Protein AF-A0AAU2UVL9-F1 (afdb_monomer)

Structure (mmCIF, N/CA/C/O backbone):
data_AF-A0AAU2UVL9-F1
#
_entry.id   AF-A0AAU2UVL9-F1
#
loop_
_atom_site.group_PDB
_atom_site.id
_atom_site.type_symbol
_atom_site.label_atom_id
_atom_site.label_alt_id
_atom_site.label_comp_id
_atom_site.label_asym_id
_atom_site.label_entity_id
_atom_site.label_seq_id
_atom_site.pdbx_PDB_ins_code
_atom_site.Cartn_x
_atom_site.Cartn_y
_atom_site.Cartn_z
_atom_site.occupancy
_atom_site.B_iso_or_equiv
_atom_site.auth_seq_id
_atom_site.auth_comp_id
_atom_site.auth_asym_id
_atom_site.auth_atom_id
_atom_site.pdbx_PDB_model_num
ATOM 1 N N . MET A 1 1 ? -44.976 44.840 26.111 1.00 44.06 1 MET A N 1
ATOM 2 C CA . MET A 1 1 ? -44.266 44.356 27.317 1.00 44.06 1 MET A CA 1
ATOM 3 C C . MET A 1 1 ? -44.779 42.936 27.509 1.00 44.06 1 MET A C 1
ATOM 5 O O . MET A 1 1 ? -45.984 42.791 27.587 1.00 44.06 1 MET A O 1
ATOM 9 N N . THR A 1 2 ? -44.022 41.856 27.375 1.00 39.41 2 THR A N 1
ATOM 10 C CA . THR A 1 2 ? -42.634 41.626 27.775 1.00 39.41 2 THR A CA 1
ATOM 11 C C . THR A 1 2 ? -42.089 40.458 26.950 1.00 39.41 2 THR A C 1
ATOM 13 O O . THR A 1 2 ? -42.843 39.597 26.503 1.00 39.41 2 THR A O 1
ATOM 16 N N . SER A 1 3 ? -40.779 40.480 26.744 1.00 41.78 3 SER A N 1
ATOM 17 C CA . SER A 1 3 ? -39.955 39.502 26.048 1.00 41.78 3 SER A CA 1
ATOM 18 C C . SER A 1 3 ? -40.174 38.052 26.485 1.00 41.78 3 SER A C 1
ATOM 20 O O . SER A 1 3 ? -40.237 37.765 27.677 1.00 41.78 3 SER A O 1
ATOM 22 N N . GLY A 1 4 ? -40.151 37.139 25.513 1.00 41.56 4 GLY A N 1
ATOM 23 C CA . GLY A 1 4 ? -39.778 35.741 25.716 1.00 41.56 4 GLY A CA 1
ATOM 24 C C . GLY A 1 4 ? -38.391 35.517 25.118 1.00 41.56 4 GLY A C 1
ATOM 25 O O . GLY A 1 4 ? -38.213 35.638 23.909 1.00 41.56 4 GLY A O 1
ATOM 26 N N . VAL A 1 5 ? -37.407 35.261 25.976 1.00 41.25 5 VAL A N 1
ATOM 27 C CA . VAL A 1 5 ? -36.015 34.950 25.629 1.00 41.25 5 VAL A CA 1
ATOM 28 C C . VAL A 1 5 ? -35.848 33.428 25.527 1.00 41.25 5 VAL A C 1
ATOM 30 O O . VAL A 1 5 ?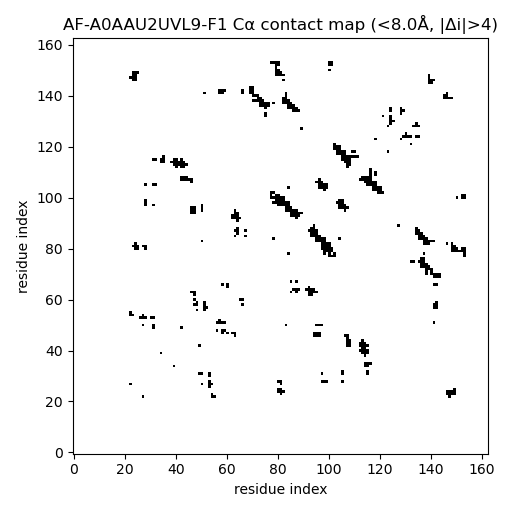 -36.202 32.713 26.455 1.00 41.25 5 VAL A O 1
ATOM 33 N N . LEU A 1 6 ? -35.318 32.993 24.378 1.00 36.78 6 LEU A N 1
ATOM 34 C CA . LEU A 1 6 ? -34.307 31.949 24.129 1.00 36.78 6 LEU A CA 1
ATOM 35 C C . LEU A 1 6 ? -34.300 30.656 24.980 1.00 36.78 6 LEU A C 1
ATOM 37 O O . LEU A 1 6 ? -33.966 30.693 26.159 1.00 36.78 6 LEU A O 1
ATOM 41 N N . VAL A 1 7 ? -34.402 29.499 24.310 1.00 40.06 7 VAL A N 1
ATOM 42 C CA . VAL A 1 7 ? -33.534 28.338 24.593 1.00 40.06 7 VAL A CA 1
ATOM 43 C C . VAL A 1 7 ? -33.039 27.750 23.270 1.00 40.06 7 VAL A C 1
ATOM 45 O O . VAL A 1 7 ? -33.786 27.598 22.307 1.00 40.06 7 VAL A O 1
ATOM 48 N N . LEU A 1 8 ? -31.736 27.493 23.253 1.00 39.66 8 LEU A N 1
ATOM 49 C CA . LEU A 1 8 ? -30.900 27.065 22.144 1.00 39.66 8 LEU A CA 1
ATOM 50 C C . LEU A 1 8 ? -31.205 25.624 21.715 1.00 39.66 8 LEU A C 1
ATOM 52 O O . LEU A 1 8 ? -31.169 24.718 22.543 1.00 39.66 8 LEU A O 1
ATOM 56 N N . ALA A 1 9 ? -31.372 25.397 20.412 1.00 44.34 9 ALA A N 1
ATOM 57 C CA . ALA A 1 9 ? -31.081 24.102 19.807 1.00 44.34 9 ALA A CA 1
ATOM 58 C C . ALA A 1 9 ? -29.683 24.190 19.187 1.00 44.34 9 ALA A C 1
ATOM 60 O O . ALA A 1 9 ? -29.504 24.635 18.055 1.00 44.34 9 ALA A O 1
ATOM 61 N N . ALA A 1 10 ? -28.677 23.817 19.976 1.00 45.69 10 ALA A N 1
ATOM 62 C CA . ALA A 1 10 ? -27.385 23.442 19.439 1.00 45.69 10 ALA A CA 1
ATOM 63 C C . ALA A 1 10 ? -27.552 22.078 18.760 1.00 45.69 10 ALA A C 1
ATOM 65 O O . ALA A 1 10 ? -27.727 21.059 19.422 1.00 45.69 10 ALA A O 1
ATOM 66 N N . THR A 1 11 ? -27.496 22.045 17.436 1.00 47.16 11 THR A N 1
ATOM 67 C CA . THR A 1 11 ? -27.070 20.842 16.722 1.00 47.16 11 THR A CA 1
ATOM 68 C C . THR A 1 11 ? -25.814 21.259 15.995 1.00 47.16 11 THR A C 1
ATOM 70 O O . THR A 1 11 ? -25.859 22.038 15.046 1.00 47.16 11 THR A O 1
ATOM 73 N N . GLY A 1 12 ? -24.683 20.870 16.581 1.00 36.59 12 GLY A N 1
ATOM 74 C CA . GLY A 1 12 ? -23.366 21.247 16.112 1.00 36.59 12 GLY A CA 1
ATOM 75 C C . GLY A 1 12 ? -23.218 20.879 14.646 1.00 36.59 12 GLY A C 1
ATOM 76 O O . 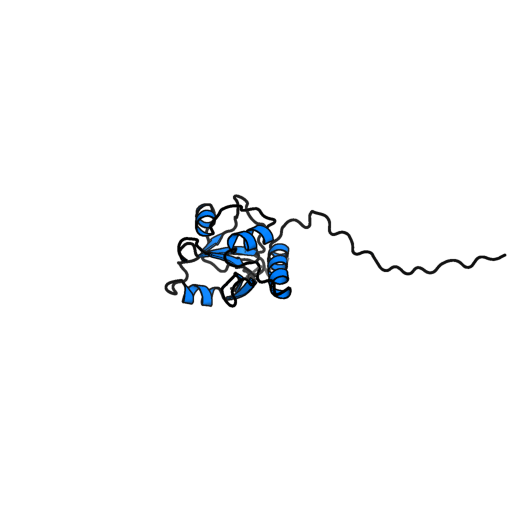GLY A 1 12 ? -23.361 19.717 14.270 1.00 36.59 12 GLY A O 1
ATOM 77 N N . PHE A 1 13 ? -22.905 21.877 13.828 1.00 40.38 13 PHE A N 1
ATOM 78 C CA . PHE A 1 13 ? -22.158 21.613 12.616 1.00 40.38 13 PHE A CA 1
ATOM 79 C C . PHE A 1 13 ? -20.874 20.932 13.067 1.00 40.38 13 PHE A C 1
ATOM 81 O O . PHE A 1 13 ? -20.132 21.489 13.880 1.00 40.38 13 PHE A O 1
ATOM 88 N N . ALA A 1 14 ? -20.700 19.691 12.616 1.00 46.94 14 ALA A N 1
ATOM 89 C CA . ALA A 1 14 ? -19.487 18.928 12.805 1.00 46.94 14 ALA A CA 1
ATOM 90 C C . ALA A 1 14 ? -18.296 19.859 12.579 1.00 46.94 14 ALA A C 1
ATOM 92 O O . ALA A 1 14 ? -18.208 20.530 11.548 1.00 46.94 14 ALA A O 1
ATOM 93 N N . GLN A 1 15 ? -17.449 19.939 13.603 1.00 38.69 15 GLN A N 1
ATOM 94 C CA . GLN A 1 15 ? -16.150 20.580 13.560 1.00 38.69 15 GLN A CA 1
ATOM 95 C C . GLN A 1 15 ? -15.525 20.267 12.201 1.00 38.69 15 GLN A C 1
ATOM 97 O O . GLN A 1 15 ? -15.314 19.096 11.883 1.00 38.69 15 GLN A O 1
ATOM 102 N N . ALA A 1 16 ? -15.285 21.299 11.390 1.00 38.62 16 ALA A N 1
ATOM 103 C CA . ALA A 1 16 ? -14.452 21.167 10.211 1.00 38.62 16 ALA A CA 1
ATOM 104 C C . ALA A 1 16 ? -13.138 20.548 10.692 1.00 38.62 16 ALA A C 1
ATOM 106 O O . ALA A 1 16 ? -12.397 21.185 11.448 1.00 38.62 16 ALA A O 1
ATOM 107 N N . ALA A 1 17 ? -12.924 19.275 10.356 1.00 42.47 17 ALA A N 1
ATOM 108 C CA . ALA A 1 17 ? -11.650 18.621 10.558 1.00 42.47 17 ALA A CA 1
ATOM 109 C C . ALA A 1 17 ? -10.625 19.496 9.838 1.00 42.47 17 ALA A C 1
ATOM 111 O O . ALA A 1 17 ? -10.759 19.760 8.642 1.00 42.47 17 ALA A O 1
ATOM 112 N N . SER A 1 18 ? -9.682 20.046 10.599 1.00 40.44 18 SER A N 1
ATOM 113 C CA . SER A 1 18 ? -8.585 20.846 10.074 1.00 40.44 18 SER A CA 1
ATOM 114 C C . SER A 1 18 ? -7.952 20.126 8.875 1.00 40.44 18 SER A C 1
ATOM 116 O O . SER A 1 18 ? -7.858 18.898 8.914 1.00 40.44 18 SER A O 1
ATOM 118 N N . PRO A 1 19 ? -7.449 20.837 7.851 1.00 44.25 19 PRO A N 1
ATOM 119 C CA . PRO A 1 19 ? -6.754 20.229 6.705 1.00 44.25 19 PRO A CA 1
ATOM 120 C C . PRO A 1 19 ? -5.417 19.544 7.072 1.00 44.25 19 PRO A C 1
ATOM 122 O O . PRO A 1 19 ? -4.611 19.256 6.198 1.00 44.25 19 PRO A O 1
ATOM 125 N N . ASP A 1 20 ? -5.191 19.294 8.362 1.00 44.12 20 ASP A N 1
ATOM 126 C CA . ASP A 1 20 ? -3.967 18.797 8.981 1.00 44.12 20 ASP A CA 1
ATOM 127 C C . ASP A 1 20 ? -4.309 17.832 10.138 1.00 44.12 20 ASP A C 1
ATOM 129 O O . ASP A 1 20 ? -3.700 17.839 11.209 1.00 44.12 20 ASP A O 1
ATOM 133 N N . VAL A 1 21 ? -5.309 16.959 9.944 1.00 49.34 21 VAL A N 1
ATOM 134 C CA . VAL A 1 21 ? -5.164 15.599 10.489 1.00 49.34 21 VAL A CA 1
ATOM 135 C C . VAL A 1 21 ? -3.989 15.023 9.709 1.00 49.34 21 VAL A C 1
ATOM 137 O O . VAL A 1 21 ? -4.188 14.450 8.643 1.00 49.34 21 VAL A O 1
ATOM 140 N N . ALA A 1 22 ? -2.770 15.324 10.165 1.00 56.16 22 ALA A N 1
ATOM 141 C CA . ALA A 1 22 ? -1.532 14.912 9.525 1.00 56.16 22 ALA A CA 1
ATOM 142 C C . ALA A 1 22 ? -1.680 13.454 9.084 1.00 56.16 22 ALA A C 1
ATOM 144 O O . ALA A 1 22 ? -2.093 12.624 9.902 1.00 56.16 22 ALA A O 1
ATOM 145 N N . GLN A 1 23 ? -1.426 13.164 7.799 1.00 80.12 23 GLN A N 1
ATOM 146 C CA . GLN A 1 23 ? -1.478 11.798 7.280 1.00 80.12 23 GLN A CA 1
ATOM 147 C C . GLN A 1 23 ? -0.817 10.860 8.294 1.00 80.12 23 GLN A C 1
ATOM 149 O O . GLN A 1 23 ? 0.361 11.003 8.605 1.00 80.12 23 GLN A O 1
ATOM 154 N N . SER A 1 24 ? -1.606 9.949 8.845 1.00 89.81 24 SER A N 1
ATOM 155 C CA . SER A 1 24 ? -1.217 8.998 9.882 1.00 89.81 24 SER A CA 1
ATOM 156 C C . SER A 1 24 ? -1.595 7.592 9.447 1.00 89.81 24 SER A C 1
ATOM 158 O O . SER A 1 24 ? -2.538 7.415 8.667 1.00 89.81 24 SER A O 1
ATOM 160 N N . ALA A 1 25 ? -0.927 6.586 10.012 1.00 92.31 25 ALA A N 1
ATOM 161 C CA . ALA A 1 25 ? -1.267 5.184 9.790 1.00 92.31 25 ALA A CA 1
ATOM 162 C C . ALA A 1 25 ? -2.766 4.897 9.990 1.00 92.31 25 ALA A C 1
ATOM 164 O O . ALA A 1 25 ? -3.403 4.260 9.151 1.00 92.31 25 ALA A O 1
ATOM 165 N N . ALA A 1 26 ? -3.354 5.443 11.060 1.00 90.62 26 ALA A N 1
ATOM 166 C CA . ALA A 1 26 ? -4.776 5.292 11.351 1.00 90.62 26 ALA A CA 1
ATOM 167 C C . ALA A 1 26 ? -5.666 5.911 10.260 1.00 90.62 26 ALA A C 1
ATOM 169 O O . ALA A 1 26 ? -6.648 5.294 9.851 1.00 90.62 26 ALA A O 1
ATOM 170 N N . SER A 1 27 ? -5.323 7.103 9.755 1.00 91.38 27 SER A N 1
ATOM 171 C CA . SER A 1 27 ? -6.082 7.739 8.668 1.00 91.38 27 SER A CA 1
ATOM 172 C C . SER A 1 27 ? -5.955 6.993 7.336 1.00 91.38 27 SER A C 1
ATOM 174 O O . SER A 1 27 ? -6.947 6.876 6.620 1.00 91.38 27 SER A O 1
ATOM 176 N N . ALA A 1 28 ? -4.781 6.423 7.042 1.00 94.19 28 ALA A N 1
ATOM 177 C CA . ALA A 1 28 ? -4.560 5.628 5.838 1.00 94.19 28 ALA A CA 1
ATOM 178 C C . ALA A 1 28 ? -5.397 4.338 5.871 1.00 94.19 28 ALA A C 1
ATOM 180 O O . ALA A 1 28 ? -6.118 4.028 4.922 1.00 94.19 28 ALA A O 1
ATOM 181 N N . VAL A 1 29 ? -5.396 3.625 7.002 1.00 95.00 29 VAL A N 1
ATOM 182 C CA . VAL A 1 29 ? -6.240 2.434 7.190 1.00 95.00 29 VAL A CA 1
ATOM 183 C C . VAL A 1 29 ? -7.728 2.789 7.156 1.00 95.00 29 VAL A C 1
ATOM 185 O O . VAL A 1 29 ? -8.514 2.073 6.536 1.00 95.00 29 VAL A O 1
ATOM 188 N N . ALA A 1 30 ? -8.130 3.905 7.770 1.00 94.06 30 ALA A N 1
ATOM 189 C CA . ALA A 1 30 ? -9.515 4.367 7.731 1.00 94.06 30 ALA A CA 1
ATOM 190 C C . ALA A 1 30 ? -9.985 4.682 6.302 1.00 94.06 30 ALA A C 1
ATOM 192 O O . ALA A 1 30 ? -11.124 4.364 5.963 1.00 94.06 30 ALA A O 1
ATOM 193 N N . PHE A 1 31 ? -9.117 5.247 5.456 1.00 94.44 31 PHE A N 1
ATOM 194 C CA . PHE A 1 31 ? -9.411 5.457 4.039 1.00 94.44 31 PHE A CA 1
ATOM 195 C C . PHE A 1 31 ? -9.676 4.130 3.320 1.00 94.44 31 PHE A C 1
ATOM 197 O O . PHE A 1 31 ? -10.724 3.979 2.697 1.00 94.44 31 PHE A O 1
ATOM 204 N N . MET A 1 32 ? -8.777 3.150 3.456 1.00 95.69 32 MET A N 1
ATOM 205 C CA . MET A 1 32 ? -8.929 1.842 2.805 1.00 95.69 32 MET A CA 1
ATOM 206 C C . MET A 1 32 ? -10.203 1.125 3.259 1.00 95.69 32 MET A C 1
ATOM 208 O O . MET A 1 32 ? -10.964 0.610 2.440 1.00 95.69 32 MET A O 1
ATOM 212 N N . LYS A 1 33 ? -10.488 1.170 4.564 1.00 95.12 33 LYS A N 1
ATOM 213 C CA . LYS A 1 33 ? -11.726 0.629 5.121 1.00 95.12 33 LYS A CA 1
ATOM 214 C C . LYS A 1 33 ? -12.965 1.341 4.570 1.00 95.12 33 LYS A C 1
ATOM 216 O O . LYS A 1 33 ? -13.939 0.676 4.245 1.00 95.12 33 LYS A O 1
ATOM 221 N N . ALA A 1 34 ? -12.939 2.664 4.420 1.00 93.94 34 ALA A N 1
ATOM 222 C CA . ALA A 1 34 ? -14.059 3.396 3.832 1.00 93.94 34 ALA A CA 1
ATOM 223 C C . ALA A 1 34 ? -14.314 2.986 2.370 1.00 93.94 34 ALA A C 1
ATOM 225 O O . ALA A 1 34 ? -15.471 2.888 1.962 1.00 93.94 34 ALA A O 1
ATOM 226 N N . GLN A 1 35 ? -13.261 2.697 1.594 1.00 94.12 35 GLN A N 1
ATOM 227 C CA . GLN A 1 35 ? -13.405 2.163 0.234 1.00 94.12 35 GLN A CA 1
ATOM 228 C C . GLN A 1 35 ? -14.064 0.781 0.239 1.00 94.12 35 GLN A C 1
ATOM 230 O O . GLN A 1 35 ? -15.019 0.570 -0.509 1.00 94.12 35 GLN A O 1
ATOM 235 N N . HIS A 1 36 ? -13.622 -0.117 1.124 1.00 94.38 36 HIS A N 1
ATOM 236 C CA . HIS A 1 36 ? -14.255 -1.422 1.331 1.00 94.38 36 HIS A CA 1
ATOM 237 C C . HIS A 1 36 ? -15.739 -1.287 1.713 1.00 94.38 36 HIS A C 1
ATOM 239 O O . HIS A 1 36 ? -16.611 -1.822 1.031 1.00 94.38 36 HIS A O 1
ATOM 245 N N . ASP A 1 37 ? -16.037 -0.502 2.754 1.00 94.00 37 ASP A N 1
ATOM 246 C CA . ASP A 1 37 ? -17.389 -0.318 3.297 1.00 94.00 37 ASP A CA 1
ATOM 247 C C . ASP A 1 37 ? -18.345 0.338 2.279 1.00 94.00 37 ASP A C 1
ATOM 249 O O . ASP A 1 37 ? -19.552 0.093 2.306 1.00 94.00 37 ASP A O 1
ATOM 253 N N . SER A 1 38 ? -17.822 1.156 1.357 1.00 92.75 38 SER A N 1
ATOM 254 C CA . SER A 1 38 ? -18.611 1.757 0.272 1.00 92.75 38 SER A CA 1
ATOM 255 C C . SER A 1 38 ? -19.062 0.747 -0.790 1.00 92.75 38 SER A C 1
ATOM 257 O O . SER A 1 38 ? -20.000 1.024 -1.540 1.00 92.75 38 SER A O 1
ATOM 259 N N . GLY A 1 39 ? -18.391 -0.406 -0.880 1.00 87.88 39 GLY A N 1
ATOM 260 C CA . GLY A 1 39 ? -18.589 -1.387 -1.943 1.00 87.88 39 GLY A CA 1
ATOM 261 C C . GLY A 1 39 ? -18.101 -0.931 -3.324 1.00 87.88 39 GLY A C 1
ATOM 262 O O . GLY A 1 39 ? -18.535 -1.507 -4.325 1.00 87.88 39 GLY A O 1
ATOM 263 N N . SER A 1 40 ? -17.240 0.096 -3.399 1.00 87.19 40 SER A N 1
ATOM 26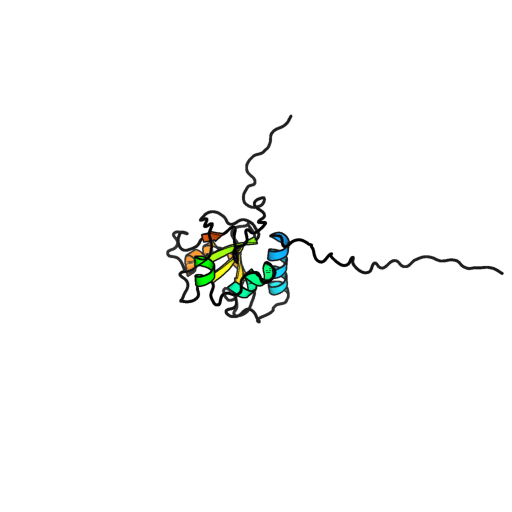4 C CA . SER A 1 40 ? -16.651 0.567 -4.661 1.00 87.19 40 SER A CA 1
ATOM 265 C C . SER A 1 40 ? -15.906 -0.562 -5.382 1.00 87.19 40 SER A C 1
ATOM 267 O O . SER A 1 40 ? -15.270 -1.420 -4.760 1.00 87.19 40 SER A O 1
ATOM 269 N N . ARG A 1 41 ? -16.009 -0.540 -6.714 1.00 89.56 41 ARG A N 1
ATOM 270 C CA . ARG A 1 41 ? -15.332 -1.450 -7.649 1.00 89.56 41 ARG A CA 1
ATOM 271 C C . ARG A 1 41 ? -14.315 -0.712 -8.528 1.00 89.56 41 ARG A C 1
ATOM 273 O O . ARG A 1 41 ? -13.861 -1.247 -9.533 1.00 89.56 41 ARG A O 1
ATOM 280 N N . ASP A 1 42 ? -13.983 0.526 -8.171 1.00 91.38 42 ASP A N 1
ATOM 281 C CA . ASP A 1 42 ? -13.179 1.420 -9.007 1.00 91.38 42 ASP A CA 1
ATOM 282 C C . ASP A 1 42 ? -11.669 1.199 -8.835 1.00 91.38 42 ASP A C 1
ATOM 284 O O . ASP A 1 42 ? -10.877 1.925 -9.426 1.00 91.38 42 ASP A O 1
ATOM 288 N N . TRP A 1 43 ? -11.258 0.208 -8.036 1.00 91.19 43 TRP A N 1
ATOM 289 C CA . TRP A 1 43 ? -9.859 -0.046 -7.687 1.00 91.19 43 TRP A CA 1
ATOM 290 C C . TRP A 1 43 ? -9.196 -1.137 -8.532 1.00 91.19 43 TRP A C 1
ATOM 292 O O . TRP A 1 43 ? -8.113 -1.593 -8.177 1.00 91.19 43 TRP A O 1
ATOM 302 N N . SER A 1 44 ? -9.808 -1.557 -9.642 1.00 91.56 44 SER A N 1
ATOM 303 C CA . SER A 1 44 ? -9.268 -2.650 -10.462 1.00 91.56 44 SER A CA 1
ATOM 304 C C . SER A 1 44 ? -7.929 -2.246 -11.078 1.00 91.56 44 SER A C 1
ATOM 306 O O . SER A 1 44 ? -7.829 -1.219 -11.748 1.00 91.56 44 SER A O 1
ATOM 308 N N . HIS A 1 45 ? -6.892 -3.037 -10.809 1.00 89.25 45 HIS A N 1
ATOM 309 C CA . HIS A 1 45 ? -5.498 -2.805 -11.193 1.00 89.25 45 HIS A CA 1
ATOM 310 C C . HIS A 1 45 ? -4.870 -1.515 -10.633 1.00 89.25 45 HIS A C 1
ATOM 312 O O . HIS A 1 45 ? -3.853 -1.048 -11.142 1.00 89.25 45 HIS A O 1
ATOM 318 N N . LEU A 1 46 ? -5.439 -0.946 -9.564 1.00 92.12 46 LEU A N 1
ATOM 319 C CA . LEU A 1 46 ? -5.015 0.328 -8.971 1.00 92.12 46 LEU A CA 1
ATOM 320 C C . LEU A 1 46 ? -4.421 0.165 -7.562 1.00 92.12 46 LEU A C 1
ATOM 322 O O . LEU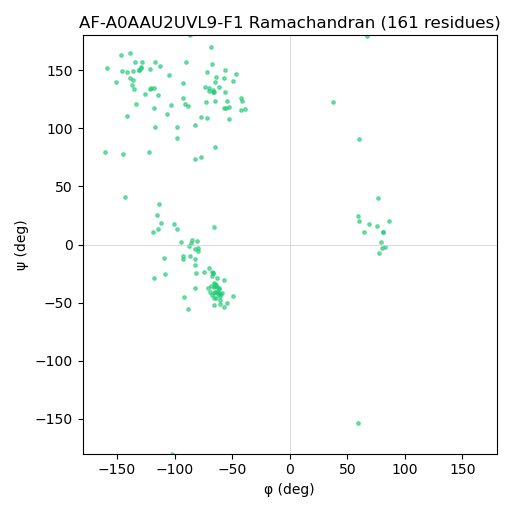 A 1 46 ? -4.581 1.046 -6.717 1.00 92.12 46 LEU A O 1
ATOM 326 N N . CYS A 1 47 ? -3.705 -0.935 -7.304 1.00 94.12 47 CYS A N 1
ATOM 327 C CA . CYS A 1 47 ? -3.124 -1.248 -5.992 1.00 94.12 47 CYS A CA 1
ATOM 328 C C . CYS A 1 47 ? -2.235 -0.112 -5.456 1.00 94.12 47 CYS A C 1
ATOM 330 O O . CYS A 1 47 ? -2.445 0.391 -4.349 1.00 94.12 47 CYS A O 1
ATOM 332 N N . LEU A 1 48 ? -1.304 0.375 -6.282 1.00 95.19 48 LEU A N 1
ATOM 333 C CA . LEU A 1 48 ? -0.431 1.492 -5.928 1.00 95.19 48 LEU A CA 1
ATOM 334 C C . LEU A 1 48 ? -1.213 2.793 -5.753 1.00 95.19 48 LEU A C 1
ATOM 336 O O . LEU A 1 48 ? -0.974 3.518 -4.792 1.00 95.19 48 LEU A O 1
ATOM 340 N N . SER A 1 49 ? -2.179 3.086 -6.626 1.00 94.88 49 SER A N 1
ATOM 341 C CA . SER A 1 49 ? -2.987 4.302 -6.505 1.00 94.88 49 SER A CA 1
ATOM 342 C C . SER A 1 49 ? -3.862 4.294 -5.251 1.00 94.88 49 SER A C 1
ATOM 344 O O . SER A 1 49 ? -4.074 5.354 -4.669 1.00 94.88 49 SER A O 1
ATOM 346 N N . ALA A 1 50 ? -4.354 3.133 -4.810 1.00 94.75 50 ALA A N 1
ATOM 347 C CA . ALA A 1 50 ? -5.111 2.995 -3.567 1.00 94.75 50 ALA A CA 1
ATOM 348 C C . ALA A 1 50 ? -4.238 3.304 -2.349 1.00 94.75 50 ALA A C 1
ATOM 350 O O . ALA A 1 50 ? -4.581 4.166 -1.539 1.00 94.75 50 ALA A O 1
ATOM 351 N N . VAL A 1 51 ? -3.071 2.658 -2.259 1.00 96.31 51 VAL A N 1
ATOM 352 C CA . VAL A 1 51 ? -2.114 2.866 -1.162 1.00 96.31 51 VAL A CA 1
ATOM 353 C C . VAL A 1 51 ? -1.562 4.295 -1.174 1.00 96.31 51 VAL A C 1
ATOM 355 O O . VAL A 1 51 ? -1.485 4.938 -0.129 1.00 96.31 51 VAL A O 1
ATOM 358 N N . SER A 1 52 ? -1.254 4.836 -2.354 1.00 94.88 52 SER A N 1
ATOM 359 C CA . SER A 1 52 ? -0.828 6.225 -2.532 1.00 94.88 52 SER A CA 1
ATOM 360 C C . SER A 1 52 ? -1.908 7.198 -2.058 1.00 94.88 52 SER A C 1
ATOM 362 O O . SER A 1 52 ? -1.611 8.084 -1.259 1.00 94.88 52 SER A O 1
ATOM 364 N N . GLN A 1 53 ? -3.175 7.012 -2.452 1.00 94.56 53 GLN A N 1
ATOM 365 C CA . GLN A 1 53 ? -4.289 7.863 -2.013 1.00 94.56 53 GLN A CA 1
ATOM 366 C C . GLN A 1 53 ? -4.566 7.766 -0.511 1.00 94.56 53 GLN A C 1
ATOM 368 O O . GLN A 1 53 ? -4.835 8.796 0.109 1.00 94.56 53 GLN A O 1
ATOM 373 N N . ALA A 1 54 ? -4.412 6.585 0.096 1.00 94.06 54 ALA A N 1
ATOM 374 C CA . ALA A 1 54 ? -4.475 6.430 1.550 1.00 94.06 54 ALA A CA 1
ATOM 375 C C . ALA A 1 54 ? -3.443 7.322 2.269 1.00 94.06 54 ALA A C 1
ATOM 377 O O . ALA A 1 54 ? -3.701 7.826 3.361 1.00 94.06 54 ALA A O 1
ATOM 378 N N . TRP A 1 55 ? -2.311 7.586 1.613 1.00 94.38 55 TRP A N 1
ATOM 379 C CA . TRP A 1 55 ? -1.250 8.481 2.070 1.00 94.38 55 TRP A CA 1
ATOM 380 C C . TRP A 1 55 ? -1.268 9.877 1.422 1.00 94.38 55 TRP A C 1
ATOM 382 O O . TRP A 1 55 ? -0.296 10.621 1.533 1.00 94.38 55 TRP A O 1
ATOM 392 N N . GLY A 1 56 ? -2.383 10.283 0.808 1.00 91.69 56 GLY A N 1
ATOM 393 C CA . GLY A 1 56 ? -2.555 11.628 0.246 1.00 91.69 56 GLY A CA 1
ATOM 394 C C . GLY A 1 56 ? -2.042 11.813 -1.185 1.00 91.69 56 GLY A C 1
ATOM 395 O O . GLY A 1 56 ? -1.803 12.945 -1.595 1.00 91.69 56 GLY A O 1
ATOM 396 N N . GLY A 1 57 ? -1.877 10.730 -1.944 1.00 91.00 57 GLY A N 1
ATOM 397 C CA . GLY A 1 57 ? -1.465 10.753 -3.351 1.00 91.00 57 GLY A CA 1
ATOM 398 C C . GLY A 1 57 ? 0.029 11.013 -3.539 1.00 91.00 57 GLY A C 1
ATOM 399 O O . GLY A 1 57 ? 0.410 11.796 -4.403 1.00 91.00 57 GLY A O 1
ATOM 400 N N . ILE A 1 58 ? 0.869 10.425 -2.682 1.00 90.12 58 ILE A N 1
ATOM 401 C CA . ILE A 1 58 ? 2.306 10.741 -2.594 1.00 90.12 58 ILE A CA 1
ATOM 402 C C . ILE A 1 58 ? 3.201 9.947 -3.553 1.00 90.12 58 ILE A C 1
ATOM 404 O O . ILE A 1 58 ? 4.379 10.269 -3.671 1.00 90.12 58 ILE A O 1
ATOM 408 N N . ASP A 1 59 ? 2.663 8.930 -4.223 1.00 90.75 59 ASP A N 1
ATOM 409 C CA . ASP A 1 59 ? 3.352 8.168 -5.269 1.00 90.75 59 ASP A CA 1
ATOM 410 C C . ASP A 1 59 ? 2.512 8.151 -6.553 1.00 90.75 59 ASP A C 1
ATOM 412 O O . ASP A 1 59 ? 1.313 7.855 -6.509 1.00 90.75 59 ASP A O 1
ATOM 416 N N . ASP A 1 60 ? 3.139 8.498 -7.674 1.00 90.44 60 ASP A N 1
ATOM 417 C CA . ASP A 1 60 ? 2.535 8.664 -8.998 1.00 90.44 60 ASP A CA 1
ATOM 418 C C . ASP A 1 60 ? 3.116 7.706 -10.049 1.00 90.44 60 ASP A C 1
ATOM 420 O O . ASP A 1 60 ? 2.856 7.860 -11.242 1.00 90.44 60 ASP A O 1
ATOM 424 N N . ARG A 1 61 ? 3.901 6.708 -9.626 1.00 92.62 61 ARG A N 1
ATOM 425 C CA . ARG A 1 61 ? 4.477 5.713 -10.536 1.00 92.62 61 ARG A CA 1
ATOM 426 C C . ARG A 1 61 ? 3.408 4.809 -11.147 1.00 92.62 61 ARG A C 1
ATOM 428 O O . ARG A 1 61 ? 2.368 4.540 -10.554 1.00 92.62 61 ARG A O 1
ATOM 435 N N . ASP A 1 62 ? 3.740 4.250 -12.309 1.00 90.75 62 ASP A N 1
ATOM 436 C CA . ASP A 1 62 ? 2.824 3.406 -13.085 1.00 90.75 62 ASP A CA 1
ATOM 437 C C . ASP A 1 62 ? 2.627 1.995 -12.503 1.00 90.75 62 ASP A C 1
ATOM 439 O O . ASP A 1 62 ? 1.637 1.335 -12.808 1.00 90.75 62 ASP A O 1
ATOM 443 N N . THR A 1 63 ? 3.583 1.483 -11.715 1.00 92.56 63 THR A N 1
ATOM 444 C CA . THR A 1 63 ? 3.562 0.090 -11.233 1.00 92.56 63 THR A CA 1
ATOM 445 C C . THR A 1 63 ? 4.044 -0.032 -9.794 1.00 92.56 63 THR A C 1
ATOM 447 O O . THR A 1 63 ? 4.942 0.696 -9.359 1.00 92.56 63 THR A O 1
ATOM 450 N N . ALA A 1 64 ? 3.492 -1.005 -9.066 1.00 93.19 64 ALA A N 1
ATOM 451 C CA . ALA A 1 64 ? 3.923 -1.324 -7.710 1.00 93.19 64 ALA A CA 1
ATOM 452 C C . ALA A 1 64 ? 5.370 -1.837 -7.679 1.00 93.19 64 ALA A C 1
ATOM 454 O O . ALA A 1 64 ? 6.108 -1.483 -6.768 1.00 93.19 64 ALA A O 1
ATOM 455 N N . ALA A 1 65 ? 5.813 -2.587 -8.692 1.00 92.81 65 ALA A N 1
ATOM 456 C CA . ALA A 1 65 ? 7.206 -3.013 -8.825 1.00 92.81 65 ALA A CA 1
ATOM 457 C C . ALA A 1 65 ? 8.166 -1.813 -8.931 1.00 92.81 65 ALA A C 1
ATOM 459 O O . ALA A 1 65 ? 9.174 -1.764 -8.231 1.00 92.81 65 ALA A O 1
ATOM 460 N N . ALA A 1 66 ? 7.836 -0.796 -9.737 1.00 93.88 66 ALA A N 1
ATOM 461 C CA . ALA A 1 66 ? 8.663 0.409 -9.837 1.00 93.88 66 ALA A CA 1
ATOM 462 C C . ALA A 1 66 ? 8.697 1.219 -8.529 1.00 93.88 66 ALA A C 1
ATOM 464 O O . ALA A 1 66 ? 9.733 1.790 -8.189 1.00 93.88 66 ALA A O 1
ATOM 465 N N . ALA A 1 67 ? 7.582 1.278 -7.796 1.00 94.69 67 ALA A N 1
ATOM 466 C CA . ALA A 1 67 ? 7.540 1.918 -6.482 1.00 94.69 67 ALA A CA 1
ATOM 467 C C . ALA A 1 67 ? 8.327 1.117 -5.428 1.00 94.69 67 ALA A C 1
ATOM 469 O O . ALA A 1 67 ? 9.102 1.704 -4.677 1.00 94.69 67 ALA A O 1
ATOM 470 N N . ALA A 1 68 ? 8.231 -0.215 -5.444 1.00 94.50 68 ALA A N 1
ATOM 471 C CA . ALA A 1 68 ? 9.009 -1.113 -4.595 1.00 94.50 68 ALA A CA 1
ATOM 472 C C . ALA A 1 68 ? 10.525 -0.935 -4.802 1.00 94.50 68 ALA A C 1
ATOM 474 O O . ALA A 1 68 ? 11.278 -0.881 -3.830 1.00 94.50 68 ALA A O 1
ATOM 475 N N . GLU A 1 69 ? 10.993 -0.772 -6.043 1.00 94.00 69 GLU A N 1
ATOM 476 C CA . GLU A 1 69 ? 12.409 -0.481 -6.326 1.00 94.00 69 GLU A CA 1
ATOM 477 C C . GLU A 1 69 ? 12.875 0.893 -5.832 1.00 94.00 69 GLU A C 1
ATOM 479 O O . GLU A 1 69 ? 14.060 1.082 -5.568 1.00 94.00 69 GLU A O 1
ATOM 484 N N . ALA A 1 70 ? 11.957 1.847 -5.675 1.00 94.50 70 ALA A N 1
ATOM 485 C CA . ALA A 1 70 ? 12.273 3.167 -5.140 1.00 94.50 70 ALA A CA 1
ATOM 486 C C . ALA A 1 70 ? 12.330 3.207 -3.603 1.00 94.50 70 ALA A C 1
ATOM 488 O O . ALA A 1 70 ? 12.809 4.204 -3.059 1.00 94.50 70 ALA A O 1
ATOM 489 N N . THR A 1 71 ? 11.855 2.157 -2.920 1.00 94.44 71 THR A N 1
ATOM 490 C CA . THR A 1 71 ? 11.922 2.058 -1.455 1.00 94.44 71 THR A CA 1
ATOM 491 C C . THR A 1 71 ? 13.362 2.006 -0.958 1.00 94.44 71 THR A C 1
ATOM 493 O O . THR A 1 71 ? 14.236 1.402 -1.583 1.00 94.44 71 THR A O 1
ATOM 496 N N . THR A 1 72 ? 13.614 2.624 0.193 1.00 91.69 72 THR A N 1
ATOM 497 C CA . THR A 1 72 ? 14.953 2.683 0.801 1.00 91.69 72 THR A CA 1
ATOM 498 C C . THR A 1 72 ? 15.088 1.810 2.042 1.00 91.69 72 THR A C 1
ATOM 500 O O . THR A 1 72 ? 16.188 1.334 2.331 1.00 91.69 72 THR A O 1
ATOM 503 N N . SER A 1 73 ? 13.977 1.543 2.728 1.00 89.75 73 SER A N 1
ATOM 504 C CA . SER A 1 73 ? 13.914 0.690 3.913 1.00 89.75 73 SER A CA 1
ATOM 505 C C . SER A 1 73 ? 13.024 -0.515 3.633 1.00 89.75 73 SER A C 1
ATOM 507 O O . SER A 1 73 ? 11.833 -0.360 3.376 1.00 89.75 73 SER A O 1
ATOM 509 N N . ARG A 1 74 ? 13.587 -1.727 3.685 1.00 94.00 74 ARG A N 1
ATOM 510 C CA . ARG A 1 74 ? 12.845 -2.980 3.472 1.00 94.00 74 ARG A CA 1
ATOM 511 C C . ARG A 1 74 ? 12.935 -3.869 4.706 1.00 94.00 74 ARG A C 1
ATOM 513 O O . ARG A 1 74 ? 14.016 -4.055 5.267 1.00 94.00 74 ARG A O 1
ATOM 520 N N . HIS A 1 75 ? 11.803 -4.432 5.105 1.00 92.38 75 HIS A N 1
ATOM 521 C CA . HIS A 1 75 ? 11.665 -5.237 6.311 1.00 92.38 75 HIS A CA 1
ATOM 522 C C . HIS A 1 75 ? 10.838 -6.502 6.036 1.00 92.38 75 HIS A C 1
ATOM 524 O O . HIS A 1 75 ? 9.827 -6.446 5.340 1.00 92.38 75 HIS A O 1
ATOM 530 N N . HIS A 1 76 ? 11.234 -7.624 6.643 1.00 90.75 76 HIS A N 1
ATOM 531 C CA . HIS A 1 76 ? 10.587 -8.944 6.497 1.00 90.75 76 HIS A CA 1
ATOM 532 C C . HIS A 1 76 ? 9.968 -9.445 7.814 1.00 90.75 76 HIS A C 1
ATOM 534 O O . HIS A 1 76 ? 9.866 -10.637 8.085 1.00 90.75 76 HIS A O 1
ATOM 540 N N . THR A 1 77 ? 9.613 -8.516 8.698 1.00 89.19 77 THR A N 1
ATOM 541 C CA . THR A 1 77 ? 8.922 -8.797 9.963 1.00 89.19 77 THR A CA 1
ATOM 542 C C . THR A 1 77 ? 7.437 -8.471 9.842 1.00 89.19 77 THR A C 1
ATOM 544 O O . THR A 1 77 ? 6.985 -7.988 8.806 1.00 89.19 77 THR A O 1
ATOM 547 N N . THR A 1 78 ? 6.671 -8.674 10.917 1.00 89.50 78 THR A N 1
ATOM 548 C CA . THR A 1 78 ? 5.280 -8.213 10.999 1.00 89.50 78 THR A CA 1
ATOM 549 C C . THR A 1 78 ? 5.181 -6.717 10.665 1.00 89.50 78 THR A C 1
ATOM 551 O O . THR A 1 78 ? 5.758 -5.908 11.401 1.00 89.50 78 THR A O 1
ATOM 554 N N . PRO A 1 79 ? 4.456 -6.328 9.599 1.00 93.62 79 PRO A N 1
ATOM 555 C CA . PRO A 1 79 ? 4.351 -4.928 9.212 1.00 93.62 79 PRO A CA 1
ATOM 556 C C . PRO A 1 79 ? 3.521 -4.131 10.227 1.00 93.62 79 PRO A C 1
ATOM 558 O O . PRO A 1 79 ? 2.432 -4.583 10.594 1.00 93.62 79 PRO A O 1
ATOM 561 N N . PRO A 1 80 ? 3.964 -2.935 10.651 1.00 94.94 80 PRO A N 1
ATOM 562 C CA . PRO A 1 80 ? 3.174 -2.062 11.515 1.00 94.94 80 PRO A CA 1
ATOM 563 C C . PRO A 1 80 ? 1.951 -1.498 10.775 1.00 94.94 80 PRO A C 1
ATOM 565 O O . PRO A 1 80 ? 1.817 -1.630 9.554 1.00 94.94 80 PRO A O 1
ATOM 568 N N . VAL A 1 81 ? 1.039 -0.855 11.509 1.00 95.19 81 VAL A N 1
ATOM 569 C CA . VAL A 1 81 ? -0.173 -0.265 10.918 1.00 95.19 81 VAL A CA 1
ATOM 570 C C . VAL A 1 81 ? 0.221 0.813 9.907 1.00 95.19 81 VAL A C 1
ATOM 572 O O . VAL A 1 81 ? 1.079 1.655 10.185 1.00 95.19 81 VAL A O 1
ATOM 575 N N . GLY A 1 82 ? -0.436 0.813 8.747 1.00 95.12 82 GLY A N 1
ATOM 576 C CA . GLY A 1 82 ? -0.228 1.789 7.679 1.00 95.12 82 GLY A CA 1
ATOM 577 C C . GLY A 1 82 ? 0.996 1.519 6.802 1.00 95.12 82 GLY A C 1
ATOM 578 O O . GLY A 1 82 ? 1.215 2.258 5.843 1.00 95.12 82 GLY A O 1
ATOM 579 N N . ALA A 1 83 ? 1.786 0.483 7.096 1.00 97.06 83 ALA A N 1
ATOM 580 C CA . ALA A 1 83 ? 2.935 0.138 6.271 1.00 97.06 83 ALA A CA 1
ATOM 581 C C . ALA A 1 83 ? 2.477 -0.339 4.882 1.00 97.06 83 ALA A C 1
ATOM 583 O O . ALA A 1 83 ? 1.601 -1.209 4.811 1.00 97.06 83 ALA A O 1
ATOM 584 N N . PRO A 1 84 ? 3.048 0.176 3.781 1.00 97.25 84 PRO A N 1
ATOM 585 C CA . PRO A 1 84 ? 2.937 -0.474 2.485 1.00 97.25 84 PRO A CA 1
ATOM 586 C C . PRO A 1 84 ? 3.668 -1.824 2.521 1.00 97.25 84 PRO A C 1
ATOM 588 O O . PRO A 1 84 ? 4.811 -1.923 2.971 1.00 97.25 84 PRO A O 1
ATOM 591 N N . VAL A 1 85 ? 2.981 -2.862 2.055 1.00 97.00 85 VAL A N 1
ATOM 592 C CA . VAL A 1 85 ? 3.481 -4.235 1.932 1.00 97.00 85 VAL A CA 1
ATOM 593 C C . VAL A 1 85 ? 3.543 -4.578 0.454 1.00 97.00 85 VAL A C 1
ATOM 595 O O . VAL A 1 85 ? 2.565 -4.370 -0.261 1.00 97.00 85 VAL A O 1
ATOM 598 N N . TRP A 1 86 ? 4.687 -5.072 0.003 1.00 95.94 86 TRP A N 1
ATOM 599 C CA . TRP A 1 86 ? 5.066 -5.185 -1.398 1.00 95.94 86 TRP A CA 1
ATOM 600 C C . TRP A 1 86 ? 5.283 -6.638 -1.798 1.00 95.94 86 TRP A C 1
ATOM 602 O O . TRP A 1 86 ? 6.020 -7.356 -1.129 1.00 95.94 86 TRP A O 1
ATOM 612 N N . TRP A 1 87 ? 4.738 -7.015 -2.953 1.00 93.75 87 TRP A N 1
ATOM 613 C CA . TRP A 1 87 ? 5.038 -8.256 -3.669 1.00 93.75 87 TRP A CA 1
ATOM 614 C C . TRP A 1 87 ? 5.534 -7.896 -5.079 1.00 93.75 87 TRP A C 1
ATOM 616 O O . TRP A 1 87 ? 4.759 -7.916 -6.041 1.00 93.75 87 TRP A O 1
ATOM 626 N N . PRO A 1 88 ? 6.808 -7.493 -5.240 1.00 90.69 88 PRO A N 1
ATOM 627 C CA . PRO A 1 88 ? 7.317 -6.985 -6.518 1.00 90.69 88 PRO A CA 1
ATOM 628 C C . PRO A 1 88 ? 7.364 -8.055 -7.620 1.00 90.69 88 PRO A C 1
ATOM 630 O O . PRO A 1 88 ? 7.302 -7.713 -8.797 1.00 90.69 88 PRO A O 1
ATOM 633 N N . GLY A 1 89 ? 7.447 -9.339 -7.249 1.00 86.00 89 GLY A N 1
ATOM 634 C CA . GLY A 1 89 ? 7.503 -10.468 -8.184 1.00 86.00 89 GLY A CA 1
ATOM 635 C C . GLY A 1 89 ? 6.154 -10.895 -8.776 1.00 86.00 89 GLY A C 1
ATOM 636 O O . GLY A 1 89 ? 6.120 -11.771 -9.640 1.00 86.00 89 GLY A O 1
ATOM 637 N N . VAL A 1 90 ? 5.036 -10.305 -8.334 1.00 85.06 90 VAL A N 1
ATOM 638 C CA . VAL A 1 90 ? 3.698 -10.664 -8.826 1.00 85.06 90 VAL A CA 1
ATOM 639 C C . VAL A 1 90 ? 3.455 -10.049 -10.204 1.00 85.06 90 VAL A C 1
ATOM 641 O O . VAL A 1 90 ? 3.273 -8.840 -10.357 1.00 85.06 90 VAL A O 1
ATOM 644 N N . GLY A 1 91 ? 3.426 -10.903 -11.230 1.00 82.94 91 GLY A N 1
ATOM 645 C CA . GLY A 1 91 ? 3.256 -10.468 -12.617 1.00 82.94 91 GLY A CA 1
ATOM 646 C C . GLY A 1 91 ? 4.358 -9.497 -13.064 1.00 82.94 91 GLY A C 1
ATOM 647 O O . GLY A 1 91 ? 5.472 -9.521 -12.554 1.00 82.94 91 GLY A O 1
ATOM 648 N N . SER A 1 92 ? 4.062 -8.638 -14.043 1.00 83.81 92 SER A N 1
ATOM 649 C CA . SER A 1 92 ? 5.011 -7.614 -14.519 1.00 83.81 92 SER A CA 1
ATOM 650 C C . SER A 1 92 ? 4.867 -6.258 -13.823 1.00 83.81 92 SER A C 1
ATOM 652 O O . SER A 1 92 ? 5.678 -5.369 -14.065 1.00 83.81 92 SER A O 1
ATOM 654 N N . VAL A 1 93 ? 3.810 -6.067 -13.028 1.00 88.38 93 VAL A N 1
ATOM 655 C CA . VAL A 1 93 ? 3.468 -4.780 -12.395 1.00 88.38 93 VAL A CA 1
ATOM 656 C C . VAL A 1 93 ? 3.701 -4.778 -10.883 1.00 88.38 93 VAL A C 1
ATOM 658 O O . VAL A 1 93 ? 3.703 -3.705 -10.281 1.00 88.38 93 VAL A O 1
ATOM 661 N N . GLY A 1 94 ? 3.945 -5.944 -10.276 1.00 91.69 94 GLY A N 1
ATOM 662 C CA . GLY A 1 94 ? 4.020 -6.117 -8.829 1.00 91.69 94 GLY A CA 1
ATOM 663 C C . GLY A 1 94 ? 2.672 -5.896 -8.144 1.00 91.69 94 GLY A C 1
ATOM 664 O O . GLY A 1 94 ? 1.675 -5.541 -8.774 1.00 91.69 94 GLY A O 1
ATOM 665 N N . HIS A 1 95 ? 2.653 -6.054 -6.824 1.00 95.25 95 HIS A N 1
ATOM 666 C CA . HIS A 1 95 ? 1.488 -5.734 -6.005 1.00 95.25 95 HIS A CA 1
ATOM 667 C C . HIS A 1 95 ? 1.878 -4.976 -4.743 1.00 95.25 95 HIS A C 1
ATOM 669 O O . HIS A 1 95 ? 2.967 -5.176 -4.203 1.00 95.25 95 HIS A O 1
ATOM 675 N N . VAL A 1 96 ? 0.985 -4.111 -4.268 1.00 96.81 96 VAL A N 1
ATOM 676 C CA . VAL A 1 96 ? 1.146 -3.409 -2.993 1.00 96.81 96 VAL A CA 1
ATOM 677 C C . VAL A 1 96 ? -0.176 -3.358 -2.242 1.00 96.81 96 VAL A C 1
ATOM 679 O O . VAL A 1 96 ? -1.243 -3.210 -2.836 1.00 96.81 96 VAL A O 1
ATOM 682 N N . ALA A 1 97 ? -0.112 -3.481 -0.923 1.00 97.31 97 ALA A N 1
ATOM 683 C CA . ALA A 1 97 ? -1.263 -3.393 -0.038 1.00 97.31 97 ALA A CA 1
ATOM 684 C C . ALA A 1 97 ? -0.917 -2.594 1.226 1.00 97.31 97 ALA A C 1
ATOM 686 O O . ALA A 1 97 ? 0.255 -2.374 1.525 1.00 97.31 97 ALA A O 1
ATOM 687 N N . LEU A 1 98 ? -1.929 -2.157 1.978 1.00 97.56 98 LEU A N 1
ATOM 688 C CA . LEU A 1 98 ? -1.731 -1.381 3.205 1.00 97.56 98 LEU A CA 1
ATOM 689 C C . LEU A 1 98 ? -1.941 -2.257 4.445 1.00 97.56 98 LEU A C 1
ATOM 691 O O . LEU A 1 98 ? -3.043 -2.758 4.655 1.00 97.56 98 LEU A O 1
ATOM 695 N N . SER A 1 99 ? -0.925 -2.403 5.294 1.00 97.25 99 SER A N 1
ATOM 696 C CA . SER A 1 99 ? -1.018 -3.168 6.543 1.00 97.25 99 SER A CA 1
ATOM 697 C C . SER A 1 99 ? -1.992 -2.548 7.544 1.00 97.25 99 SER A C 1
ATOM 699 O O . SER A 1 99 ? -2.003 -1.334 7.760 1.00 97.25 99 SER A O 1
ATOM 701 N N . ASP A 1 100 ? -2.768 -3.396 8.219 1.00 94.50 100 ASP A N 1
ATOM 702 C CA . ASP A 1 100 ? -3.556 -3.015 9.393 1.00 94.50 100 ASP A CA 1
ATOM 703 C C . ASP A 1 100 ? -2.840 -3.285 10.731 1.00 94.50 100 ASP A C 1
ATOM 705 O O . ASP A 1 100 ? -3.414 -3.040 11.791 1.00 94.50 100 ASP A O 1
ATOM 709 N N . GLY A 1 101 ? -1.600 -3.787 10.688 1.00 91.94 101 GLY A N 1
ATOM 710 C CA . GLY A 1 101 ? -0.761 -4.092 11.851 1.00 91.94 101 GLY A CA 1
ATOM 711 C C . GLY A 1 101 ? -1.017 -5.443 12.523 1.00 91.94 101 GLY A C 1
ATOM 712 O O . GLY A 1 101 ? -0.322 -5.781 13.476 1.00 91.94 101 GLY A O 1
ATOM 713 N N . SER A 1 102 ? -1.989 -6.229 12.051 1.00 89.31 102 SER A N 1
ATOM 714 C CA . SER A 1 102 ? -2.402 -7.499 12.675 1.00 89.31 102 SER A CA 1
ATOM 715 C C . SER A 1 102 ? -2.072 -8.744 11.839 1.00 89.31 102 SER A C 1
ATOM 717 O O . SER A 1 102 ? -2.659 -9.806 12.041 1.00 89.31 102 SER A O 1
ATOM 719 N N . GLY A 1 103 ? -1.149 -8.613 10.881 1.00 91.62 103 GLY A N 1
ATOM 720 C CA . GLY A 1 103 ? -0.854 -9.652 9.883 1.00 91.62 103 GLY A CA 1
ATOM 721 C C . GLY A 1 103 ? -1.842 -9.678 8.711 1.00 91.62 103 GLY A C 1
ATOM 722 O O . GLY A 1 103 ? -1.827 -10.61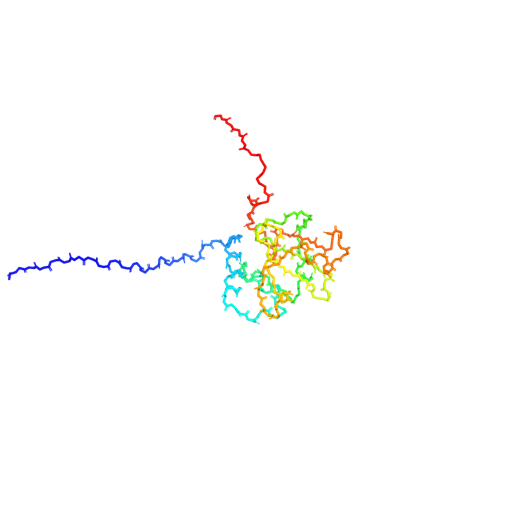2 7.910 1.00 91.62 103 GLY A O 1
ATOM 723 N N . TYR A 1 104 ? -2.694 -8.655 8.603 1.00 95.56 104 TYR A N 1
ATOM 724 C CA . TYR A 1 104 ? -3.617 -8.456 7.493 1.00 95.56 104 TYR A CA 1
ATOM 725 C C . TYR A 1 104 ? -3.284 -7.166 6.749 1.00 95.56 104 TYR A C 1
ATOM 727 O O . TYR A 1 104 ? -2.694 -6.230 7.294 1.00 95.56 104 TYR A O 1
ATOM 735 N N . VAL A 1 105 ? -3.713 -7.117 5.495 1.00 97.12 105 VAL A N 1
ATOM 736 C CA . VAL A 1 105 ? -3.600 -5.948 4.630 1.00 97.12 105 VAL A CA 1
ATOM 737 C C . VAL A 1 105 ? -4.945 -5.614 4.001 1.00 97.12 105 VAL A C 1
ATOM 739 O O . VAL A 1 105 ? -5.790 -6.483 3.786 1.00 97.12 105 VAL A O 1
ATOM 742 N N . TRP A 1 106 ? -5.125 -4.341 3.677 1.00 97.19 106 TRP A N 1
ATOM 743 C CA . TRP A 1 106 ? -6.167 -3.865 2.782 1.00 97.19 106 TRP A CA 1
ATOM 744 C C . TRP A 1 106 ? -5.623 -3.830 1.363 1.00 97.19 106 TRP A C 1
ATOM 746 O O . TRP A 1 106 ? -4.629 -3.151 1.092 1.00 97.19 106 TRP A O 1
ATOM 756 N N . SER A 1 107 ? -6.270 -4.569 0.470 1.00 94.94 107 SER A N 1
ATOM 757 C CA . SER A 1 107 ? -5.769 -4.820 -0.874 1.00 94.94 107 SER A CA 1
ATOM 758 C C . SER A 1 107 ? -6.901 -4.905 -1.887 1.00 94.94 107 SER A C 1
ATOM 760 O O . SER A 1 107 ? -8.001 -5.320 -1.537 1.00 94.94 107 SER A O 1
ATOM 762 N N . ASN A 1 108 ? -6.642 -4.508 -3.129 1.00 91.62 108 ASN A N 1
ATOM 763 C CA . ASN A 1 108 ? -7.587 -4.648 -4.231 1.00 91.62 108 ASN A CA 1
ATOM 764 C C . ASN A 1 108 ? -7.422 -5.989 -4.965 1.00 91.62 108 ASN A C 1
ATOM 766 O O . ASN A 1 108 ? -6.346 -6.579 -4.954 1.00 91.62 108 ASN A O 1
ATOM 770 N N . ASP A 1 109 ? -8.479 -6.427 -5.647 1.00 87.50 109 ASP A N 1
ATOM 771 C CA . ASP A 1 109 ? -8.475 -7.515 -6.645 1.00 87.50 109 ASP A CA 1
ATOM 772 C C . ASP A 1 109 ? -8.131 -8.921 -6.124 1.00 87.50 109 ASP A C 1
ATOM 774 O O . ASP A 1 109 ? -7.946 -9.846 -6.913 1.00 87.50 109 ASP A O 1
ATOM 778 N N . ILE A 1 110 ? -8.077 -9.117 -4.803 1.00 86.38 110 ILE A N 1
ATOM 779 C CA . ILE A 1 110 ? -7.733 -10.419 -4.206 1.00 86.38 110 ILE A CA 1
ATOM 780 C C . ILE A 1 110 ? -8.963 -11.295 -4.011 1.00 86.38 110 ILE A C 1
ATOM 782 O O . ILE A 1 110 ? -9.007 -12.439 -4.459 1.00 86.38 110 ILE A O 1
ATOM 786 N N . VAL A 1 111 ? -9.960 -10.765 -3.299 1.00 85.75 111 VAL A N 1
ATOM 787 C CA . VAL A 1 111 ? -11.209 -11.485 -3.015 1.00 85.75 111 VAL A CA 1
ATOM 788 C C . VAL A 1 111 ? -12.230 -11.169 -4.094 1.00 85.75 111 VAL A C 1
ATOM 790 O O . VAL A 1 111 ? -12.880 -12.075 -4.617 1.00 85.75 111 VAL A O 1
ATOM 793 N N . THR A 1 112 ? -12.346 -9.889 -4.452 1.00 85.69 112 THR A N 1
ATOM 794 C CA . THR A 1 112 ? -13.216 -9.455 -5.537 1.00 85.69 112 THR A CA 1
ATOM 795 C C . THR A 1 112 ? -12.539 -8.421 -6.423 1.00 85.69 112 THR A C 1
ATOM 797 O O . THR A 1 112 ? -11.945 -7.465 -5.928 1.00 85.69 112 THR A O 1
ATOM 800 N N . ASP A 1 113 ? -12.709 -8.574 -7.735 1.00 88.00 113 ASP A N 1
ATOM 801 C CA . ASP A 1 113 ? -12.219 -7.613 -8.723 1.00 88.00 113 ASP A CA 1
ATOM 802 C C . ASP A 1 113 ? -12.768 -6.202 -8.449 1.00 88.00 113 ASP A C 1
ATOM 804 O O . ASP A 1 113 ? -13.962 -5.999 -8.186 1.00 88.00 113 ASP A O 1
ATOM 808 N N . GLY A 1 114 ? -11.862 -5.233 -8.456 1.00 87.25 114 GLY A N 1
ATOM 809 C CA . GLY A 1 114 ? -12.115 -3.816 -8.272 1.00 87.25 114 GLY A CA 1
ATOM 810 C C . GLY A 1 114 ? -12.356 -3.345 -6.841 1.00 87.25 114 GLY A C 1
ATOM 811 O O . GLY A 1 114 ? -12.448 -2.135 -6.631 1.00 87.25 114 GLY A O 1
ATOM 812 N N . SER A 1 115 ? -12.474 -4.233 -5.849 1.00 92.62 115 SER A N 1
ATOM 813 C CA . SER A 1 115 ? -12.732 -3.822 -4.461 1.00 92.62 115 SER A CA 1
ATOM 814 C C . SER A 1 115 ? -11.525 -3.917 -3.568 1.00 92.62 115 SER A C 1
ATOM 816 O O . SER A 1 115 ? -10.754 -4.860 -3.662 1.00 92.62 115 SER A O 1
ATOM 818 N N . ILE A 1 116 ? -11.453 -2.974 -2.629 1.00 95.19 116 ILE A N 1
ATOM 819 C CA . ILE A 1 116 ? -10.598 -3.090 -1.456 1.00 95.19 116 ILE A CA 1
ATOM 820 C C . ILE A 1 116 ? -11.213 -4.114 -0.509 1.00 95.19 116 ILE A C 1
ATOM 822 O O . ILE A 1 116 ? -12.339 -3.936 -0.055 1.00 95.19 116 ILE A O 1
ATOM 826 N N . ASP A 1 117 ? -10.456 -5.151 -0.186 1.00 94.88 117 ASP A N 1
ATOM 827 C CA . ASP A 1 117 ? -10.816 -6.206 0.747 1.00 94.88 117 ASP A CA 1
ATOM 828 C C . ASP A 1 117 ? -9.698 -6.398 1.777 1.00 94.88 117 ASP A C 1
ATOM 830 O O . ASP A 1 117 ? -8.521 -6.116 1.529 1.00 94.88 117 ASP A O 1
ATOM 834 N N . ARG A 1 118 ? -10.072 -6.867 2.970 1.00 95.88 118 ARG A N 1
ATOM 835 C CA . ARG A 1 118 ? -9.118 -7.211 4.026 1.00 95.88 118 ARG A CA 1
ATOM 836 C C . ARG A 1 118 ? -8.680 -8.658 3.861 1.00 95.88 118 ARG A C 1
ATOM 838 O O . ARG A 1 118 ? -9.505 -9.562 3.974 1.00 95.88 118 ARG A O 1
ATOM 845 N N . VAL A 1 119 ? -7.387 -8.874 3.661 1.00 94.88 119 VAL A N 1
ATOM 846 C CA . VAL A 1 119 ? -6.811 -10.192 3.370 1.00 94.88 119 VAL A CA 1
ATOM 847 C C . VAL A 1 119 ? -5.617 -10.489 4.264 1.00 94.88 119 VAL A C 1
ATOM 849 O O . VAL A 1 119 ? -4.934 -9.582 4.737 1.00 94.88 119 VAL A O 1
ATOM 852 N N . SER A 1 120 ? -5.401 -11.769 4.548 1.00 94.44 120 SER A N 1
ATOM 853 C CA . SER A 1 120 ? -4.258 -12.236 5.332 1.00 94.44 120 SER A CA 1
ATOM 854 C C . SER A 1 120 ? -2.982 -12.146 4.496 1.00 94.44 120 SER A C 1
ATOM 856 O O . SER A 1 120 ? -2.972 -12.578 3.343 1.00 94.44 120 SER A O 1
ATOM 858 N N . ILE A 1 121 ? -1.890 -11.643 5.082 1.00 91.94 121 ILE A N 1
ATOM 859 C CA . ILE A 1 121 ? -0.568 -11.668 4.431 1.00 91.94 121 ILE A CA 1
ATOM 860 C C . ILE A 1 121 ? -0.135 -13.115 4.176 1.00 91.94 121 ILE A C 1
ATOM 862 O O . ILE A 1 121 ? 0.403 -13.407 3.115 1.00 91.94 121 ILE A O 1
ATOM 866 N N . ALA A 1 122 ? -0.424 -14.030 5.105 1.00 89.44 122 ALA A N 1
ATOM 867 C CA . ALA A 1 122 ? -0.071 -15.441 4.958 1.00 89.44 122 ALA A CA 1
ATOM 868 C C . ALA A 1 122 ? -0.812 -16.114 3.789 1.00 89.44 122 ALA A C 1
ATOM 870 O O . ALA A 1 122 ? -0.241 -16.965 3.115 1.00 89.44 122 ALA A O 1
ATOM 871 N N . ASP A 1 123 ? -2.061 -15.716 3.520 1.00 89.81 123 ASP A N 1
ATOM 872 C CA . ASP A 1 123 ? -2.819 -16.261 2.386 1.00 89.81 123 ASP A CA 1
ATOM 873 C C . ASP A 1 123 ? -2.259 -15.745 1.052 1.00 89.81 123 ASP A C 1
ATOM 875 O O . ASP A 1 123 ? -2.187 -16.500 0.084 1.00 89.81 123 ASP A O 1
ATOM 879 N N . LEU A 1 124 ? -1.830 -14.477 1.005 1.00 89.38 124 LEU A N 1
ATOM 880 C CA . LEU A 1 124 ? -1.165 -13.897 -0.166 1.00 89.38 124 LEU A CA 1
ATOM 881 C C . LEU A 1 124 ? 0.212 -14.520 -0.411 1.00 89.38 124 LEU A C 1
ATOM 883 O O . LEU A 1 124 ? 0.534 -14.860 -1.547 1.00 89.38 124 LEU A O 1
ATOM 887 N N . ASP A 1 125 ? 1.001 -14.716 0.645 1.00 86.69 125 ASP A N 1
ATOM 888 C CA . ASP A 1 125 ? 2.298 -15.390 0.570 1.00 86.69 125 ASP A CA 1
ATOM 889 C C . ASP A 1 125 ? 2.154 -16.832 0.065 1.00 86.69 125 ASP A C 1
ATOM 891 O O . ASP A 1 125 ? 2.871 -17.246 -0.837 1.00 86.69 125 ASP A O 1
ATOM 895 N N . ALA A 1 126 ? 1.149 -17.570 0.542 1.00 85.56 126 ALA A N 1
ATOM 896 C CA . ALA A 1 126 ? 0.856 -18.910 0.038 1.00 85.56 126 ALA A CA 1
ATOM 897 C C . ALA A 1 126 ? 0.336 -18.923 -1.415 1.00 85.56 126 ALA A C 1
ATOM 899 O O . ALA A 1 126 ? 0.469 -19.936 -2.104 1.00 85.56 126 ALA A O 1
ATOM 900 N N . GLN A 1 127 ? -0.301 -17.840 -1.875 1.00 85.94 127 G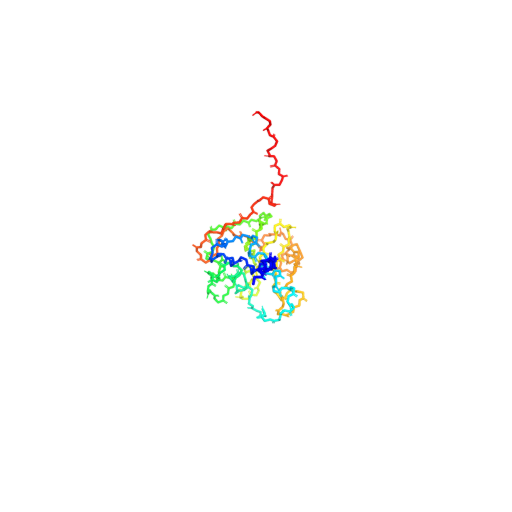LN A N 1
ATOM 901 C CA . GLN A 1 127 ? -0.841 -17.740 -3.234 1.00 85.94 127 GLN A CA 1
ATOM 902 C C . GLN A 1 127 ? 0.221 -17.340 -4.266 1.00 85.94 127 GLN A C 1
ATOM 904 O O . GLN A 1 127 ? 0.157 -17.801 -5.409 1.00 85.94 127 GLN A O 1
ATOM 909 N N . TRP A 1 128 ? 1.149 -16.459 -3.896 1.00 85.88 128 TRP A N 1
ATOM 910 C CA . TRP A 1 128 ? 2.085 -15.829 -4.831 1.00 85.88 128 TRP A CA 1
ATOM 911 C C . TRP A 1 128 ? 3.550 -16.131 -4.568 1.00 85.88 128 TRP A C 1
ATOM 913 O O . TRP A 1 128 ? 4.338 -16.090 -5.511 1.00 85.88 128 TRP A O 1
ATOM 923 N N . GLY A 1 129 ? 3.906 -16.386 -3.315 1.00 72.69 129 GLY A N 1
ATOM 924 C CA . GLY A 1 129 ? 5.250 -16.782 -2.939 1.00 72.69 129 GLY A CA 1
ATOM 925 C C . GLY A 1 129 ? 5.449 -18.289 -3.050 1.00 72.69 129 GLY A C 1
ATOM 926 O O . GLY A 1 129 ? 4.543 -19.058 -3.384 1.00 72.69 129 GLY A O 1
ATOM 927 N N . ASP A 1 130 ? 6.656 -18.729 -2.723 1.00 64.62 130 ASP A N 1
ATOM 928 C CA . ASP A 1 130 ? 6.964 -20.146 -2.502 1.00 64.62 130 ASP A CA 1
ATOM 929 C C . ASP A 1 130 ? 6.564 -20.648 -1.093 1.00 64.62 130 ASP A C 1
ATOM 931 O O . ASP A 1 130 ? 6.800 -21.813 -0.752 1.00 64.62 130 ASP A O 1
ATOM 935 N N . GLY A 1 131 ? 5.937 -19.783 -0.285 1.00 57.38 131 GLY A N 1
ATOM 936 C CA . GLY A 1 131 ? 5.536 -20.038 1.101 1.00 57.38 131 GLY A CA 1
ATOM 937 C C . GLY A 1 131 ? 6.662 -19.878 2.131 1.00 57.38 131 GLY A C 1
ATOM 938 O O . GLY A 1 131 ? 6.493 -20.305 3.277 1.00 57.38 131 GLY A O 1
ATOM 939 N N . SER A 1 132 ? 7.815 -19.318 1.743 1.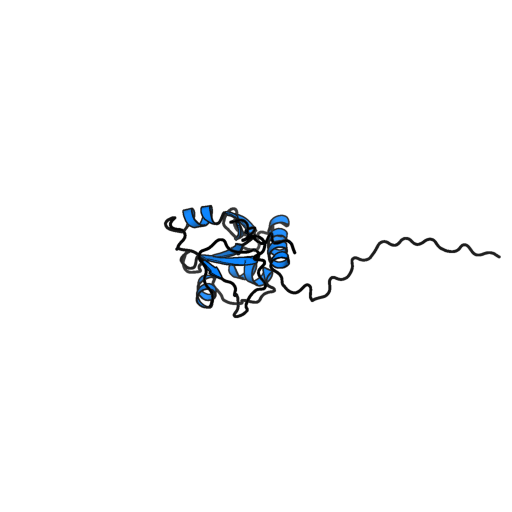00 58.22 132 SER A N 1
ATOM 940 C CA . SER A 1 132 ? 8.935 -19.003 2.644 1.00 58.22 132 SER A CA 1
ATOM 941 C C . 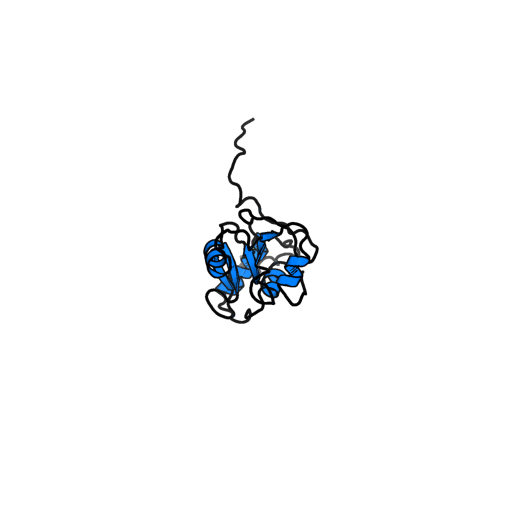SER A 1 132 ? 8.774 -17.681 3.403 1.00 58.22 132 SER A C 1
ATOM 943 O O . SER A 1 132 ? 9.446 -17.487 4.417 1.00 58.22 132 SER A O 1
ATOM 945 N N . GLY A 1 133 ? 7.888 -16.785 2.951 1.00 59.59 133 GLY A N 1
ATOM 946 C CA . GLY A 1 133 ? 7.751 -15.428 3.480 1.00 59.59 133 GLY A CA 1
ATOM 947 C C . GLY A 1 133 ? 8.802 -14.427 2.982 1.00 59.59 133 GLY A C 1
ATOM 948 O O . GLY A 1 133 ? 8.763 -13.273 3.408 1.00 59.59 133 GLY A O 1
ATOM 949 N N . ASP A 1 134 ? 9.718 -14.830 2.092 1.00 63.00 134 ASP A N 1
ATOM 950 C CA . ASP A 1 134 ? 10.812 -13.976 1.598 1.00 63.00 134 ASP A CA 1
ATOM 951 C C . ASP A 1 134 ? 10.464 -13.212 0.300 1.00 63.00 134 ASP A C 1
ATOM 953 O O . ASP A 1 134 ? 11.162 -12.267 -0.077 1.00 63.00 134 ASP A O 1
ATOM 957 N N . ASP A 1 135 ? 9.363 -13.567 -0.371 1.00 82.62 135 ASP A N 1
ATOM 958 C CA . ASP A 1 135 ? 8.932 -12.958 -1.643 1.00 82.62 135 ASP A CA 1
ATOM 959 C C . ASP A 1 135 ? 8.212 -11.604 -1.476 1.00 82.62 135 ASP A C 1
ATOM 961 O O . ASP A 1 135 ? 7.853 -10.940 -2.457 1.00 82.62 135 ASP A O 1
ATOM 965 N N . TRP A 1 136 ? 8.015 -11.170 -0.229 1.00 91.75 136 TRP A N 1
ATOM 966 C CA . TRP A 1 136 ? 7.397 -9.897 0.116 1.00 91.75 136 TRP A CA 1
ATOM 967 C C . TRP A 1 136 ? 8.178 -9.152 1.195 1.00 91.75 136 TRP A C 1
ATOM 969 O O . TRP A 1 136 ? 8.930 -9.729 1.978 1.00 91.75 136 TRP A O 1
ATOM 979 N N . PHE A 1 137 ? 8.001 -7.835 1.240 1.00 94.25 137 PHE A N 1
ATOM 980 C CA . PHE A 1 137 ? 8.570 -6.982 2.284 1.00 94.25 137 PHE A CA 1
ATOM 981 C C . PHE A 1 137 ? 7.633 -5.818 2.590 1.00 94.25 137 PHE A C 1
ATOM 983 O O . PHE A 1 137 ? 6.761 -5.485 1.792 1.00 94.25 137 PHE A O 1
ATOM 990 N N . TRP A 1 138 ? 7.823 -5.155 3.724 1.00 96.19 138 TRP A N 1
ATOM 991 C CA . TRP A 1 138 ? 7.198 -3.862 4.000 1.00 96.19 138 TRP A CA 1
ATOM 992 C C . TRP A 1 138 ? 8.248 -2.756 4.071 1.00 96.19 138 TRP A C 1
ATOM 994 O O . TRP A 1 138 ? 9.416 -3.024 4.364 1.00 96.19 138 TRP A O 1
ATOM 1004 N N . SER A 1 139 ? 7.842 -1.521 3.782 1.00 96.38 139 SER A N 1
ATOM 1005 C CA . SER A 1 139 ? 8.715 -0.347 3.880 1.00 96.38 139 SER A CA 1
ATOM 1006 C C . SER A 1 139 ? 8.162 0.697 4.838 1.00 96.38 139 SER A C 1
ATOM 1008 O O . SER A 1 139 ? 6.950 0.817 5.025 1.00 96.38 139 SER A O 1
ATOM 1010 N N . ASP A 1 140 ? 9.064 1.463 5.452 1.00 94.81 140 ASP A N 1
ATOM 1011 C CA . ASP A 1 140 ? 8.702 2.665 6.207 1.00 94.81 140 ASP A CA 1
ATOM 1012 C C . ASP A 1 140 ? 8.588 3.912 5.323 1.00 94.81 140 ASP A C 1
ATOM 1014 O O . ASP A 1 140 ? 8.259 4.989 5.816 1.00 94.81 140 ASP A O 1
ATOM 1018 N N . ASP A 1 141 ? 8.800 3.759 4.015 1.00 93.69 141 ASP A N 1
ATOM 1019 C CA . ASP A 1 141 ? 8.776 4.833 3.038 1.00 93.69 141 ASP A CA 1
ATOM 1020 C C . ASP A 1 141 ? 7.917 4.514 1.801 1.00 93.69 141 ASP A C 1
ATOM 1022 O O . ASP A 1 141 ? 7.735 3.355 1.418 1.00 93.69 141 ASP A O 1
ATOM 1026 N N . LEU A 1 142 ? 7.356 5.568 1.205 1.00 94.31 142 LEU A N 1
ATOM 1027 C CA . LEU A 1 142 ? 6.596 5.553 -0.049 1.00 94.31 142 LEU A CA 1
ATOM 1028 C C . LEU A 1 142 ? 6.763 6.910 -0.745 1.00 94.31 142 LEU A C 1
ATOM 1030 O O . LEU A 1 142 ? 6.768 7.947 -0.078 1.00 94.31 142 LEU A O 1
ATOM 1034 N N . GLY A 1 143 ? 6.916 6.941 -2.073 1.00 91.81 143 GLY A N 1
ATOM 1035 C CA . GLY A 1 143 ? 7.046 8.205 -2.807 1.00 91.81 143 GLY A CA 1
ATOM 1036 C C . GLY A 1 143 ? 8.243 9.070 -2.380 1.00 91.81 143 GLY A C 1
ATOM 1037 O O . GLY A 1 143 ? 8.205 10.291 -2.516 1.00 91.81 143 GLY A O 1
ATOM 1038 N N . GLY A 1 144 ? 9.298 8.466 -1.817 1.00 90.25 144 GLY A N 1
ATOM 1039 C CA . GLY A 1 144 ? 10.466 9.184 -1.288 1.00 90.25 144 GLY A CA 1
ATOM 1040 C C . GLY A 1 144 ? 10.235 9.881 0.060 1.00 90.25 144 GLY A C 1
ATOM 1041 O O . GLY A 1 144 ? 11.016 10.756 0.437 1.00 90.25 144 GLY A O 1
ATOM 1042 N N . ARG A 1 145 ? 9.167 9.528 0.787 1.00 91.00 145 ARG A N 1
ATOM 1043 C CA . ARG A 1 145 ? 8.854 10.050 2.123 1.00 91.00 145 ARG A CA 1
ATOM 1044 C C . ARG A 1 145 ? 8.776 8.917 3.137 1.00 91.00 145 ARG A C 1
ATOM 1046 O O . ARG A 1 145 ? 8.056 7.953 2.909 1.00 91.00 145 ARG A O 1
ATOM 1053 N N . THR A 1 146 ? 9.415 9.098 4.291 1.00 93.31 146 THR A N 1
ATOM 1054 C CA . THR A 1 146 ? 9.158 8.258 5.467 1.00 93.31 146 THR A CA 1
ATOM 1055 C C . THR A 1 146 ? 7.738 8.499 5.976 1.00 93.31 146 THR A C 1
ATOM 1057 O O . THR A 1 146 ? 7.295 9.645 6.119 1.00 93.31 146 THR A O 1
ATOM 1060 N N . LEU A 1 147 ? 7.030 7.413 6.248 1.00 91.62 147 LEU A N 1
ATOM 1061 C CA . LEU A 1 147 ? 5.653 7.390 6.701 1.00 91.62 147 LEU A CA 1
ATOM 1062 C C . LEU A 1 147 ? 5.595 7.368 8.236 1.00 91.62 147 LEU A C 1
ATOM 1064 O O . LEU A 1 147 ? 6.355 6.642 8.878 1.00 91.62 147 LEU A O 1
ATOM 1068 N N . PRO A 1 148 ? 4.678 8.125 8.861 1.00 92.25 148 PRO A N 1
ATOM 1069 C CA . PRO A 1 148 ? 4.433 8.052 10.298 1.00 92.25 148 PRO A CA 1
ATOM 1070 C C . PRO A 1 148 ? 3.606 6.797 10.633 1.00 92.25 148 PRO A C 1
ATOM 1072 O O . PRO A 1 148 ? 2.394 6.865 10.866 1.00 92.25 148 PRO A O 1
ATOM 1075 N N . LEU A 1 149 ? 4.272 5.641 10.598 1.00 90.38 149 LEU A N 1
ATOM 1076 C CA . LEU A 1 149 ? 3.693 4.330 10.896 1.00 90.38 149 LEU A CA 1
ATOM 1077 C C . LEU A 1 149 ? 3.410 4.171 12.394 1.00 90.38 149 LEU A C 1
ATOM 1079 O O . LEU A 1 149 ? 4.140 4.703 13.230 1.00 90.38 149 LEU A O 1
ATOM 1083 N N . ASP A 1 150 ? 2.369 3.410 12.738 1.00 84.88 150 ASP A N 1
ATOM 1084 C CA . ASP A 1 150 ? 2.074 3.075 14.134 1.00 84.88 150 ASP A CA 1
ATOM 1085 C C . ASP A 1 150 ? 2.633 1.688 14.473 1.00 84.88 150 ASP A C 1
ATOM 1087 O O . ASP A 1 150 ? 2.067 0.647 14.126 1.00 84.88 150 ASP A O 1
ATOM 1091 N N . THR A 1 151 ? 3.780 1.688 15.152 1.00 68.69 151 THR A N 1
ATOM 1092 C CA . THR A 1 151 ? 4.486 0.484 15.611 1.00 68.69 151 THR A CA 1
ATOM 1093 C C . THR A 1 151 ? 3.935 -0.070 16.927 1.00 68.69 151 THR A C 1
ATOM 1095 O O . THR A 1 151 ? 4.349 -1.150 17.357 1.00 68.69 151 THR A O 1
ATOM 1098 N N . SER A 1 152 ? 2.965 0.610 17.549 1.00 56.25 152 SER A N 1
ATOM 1099 C CA . SER A 1 152 ? 2.376 0.210 18.835 1.00 56.25 152 SER A CA 1
ATOM 1100 C C . SER A 1 152 ? 1.561 -1.085 18.730 1.00 56.25 152 SER A C 1
ATOM 1102 O O . SER A 1 152 ? 1.397 -1.791 19.723 1.00 56.25 152 SER A O 1
ATOM 1104 N N . ALA A 1 153 ? 1.075 -1.429 17.531 1.00 49.50 153 ALA A N 1
ATOM 1105 C CA . ALA A 1 153 ? 0.366 -2.686 17.270 1.00 49.50 153 ALA A CA 1
ATOM 1106 C C . ALA A 1 153 ? 1.307 -3.886 17.039 1.00 49.50 153 ALA A C 1
ATOM 1108 O O . ALA A 1 153 ? 0.923 -5.023 17.296 1.00 49.50 153 ALA A O 1
ATOM 1109 N N . SER A 1 154 ? 2.547 -3.642 16.604 1.00 45.75 154 SER A N 1
ATOM 1110 C CA . SER A 1 154 ? 3.560 -4.674 16.323 1.00 45.75 154 SER A CA 1
ATOM 1111 C C . SER A 1 154 ? 4.398 -5.080 17.547 1.00 45.75 154 SER A C 1
ATOM 1113 O O . SER A 1 154 ? 5.239 -5.968 17.441 1.00 45.75 154 SER A O 1
ATOM 1115 N N . GLY A 1 155 ? 4.171 -4.462 18.713 1.00 38.03 155 GLY A N 1
ATOM 1116 C CA . GLY A 1 155 ? 4.941 -4.730 19.927 1.00 38.03 155 GLY A CA 1
ATOM 1117 C C . GLY A 1 155 ? 4.243 -4.302 21.216 1.00 38.03 155 GLY A C 1
ATOM 1118 O O . GLY A 1 155 ? 4.620 -3.305 21.824 1.00 38.03 155 GLY A O 1
ATOM 1119 N N . GLN A 1 156 ? 3.299 -5.109 21.707 1.00 35.38 156 GLN A N 1
ATOM 1120 C CA . GLN A 1 156 ? 3.153 -5.255 23.158 1.00 35.38 156 GLN A CA 1
ATOM 1121 C C . GLN A 1 156 ? 4.177 -6.281 23.661 1.00 35.38 156 GLN A C 1
ATOM 1123 O O . GLN A 1 156 ? 3.819 -7.389 24.038 1.00 35.38 156 GLN A O 1
ATOM 1128 N N . GLU A 1 157 ? 5.453 -5.894 23.699 1.00 39.34 157 GLU A N 1
ATOM 1129 C CA . GLU A 1 157 ? 6.411 -6.456 24.652 1.00 39.34 157 GLU A CA 1
ATOM 1130 C C . GLU A 1 157 ? 7.217 -5.329 25.316 1.00 39.34 157 GLU A C 1
ATOM 1132 O O . GLU A 1 157 ? 7.899 -4.539 24.672 1.00 39.34 157 GLU A O 1
ATOM 1137 N N . ALA A 1 158 ? 7.095 -5.303 26.647 1.00 46.66 158 ALA A N 1
ATOM 1138 C CA . ALA A 1 158 ? 7.961 -4.679 27.644 1.00 46.66 158 ALA A CA 1
ATOM 1139 C C . ALA A 1 158 ? 8.193 -3.154 27.600 1.00 46.66 158 ALA A C 1
ATOM 1141 O O . ALA A 1 158 ? 9.231 -2.674 27.169 1.00 46.66 158 ALA A O 1
ATOM 1142 N N . THR A 1 159 ? 7.344 -2.413 28.317 1.00 40.69 159 THR A N 1
ATOM 1143 C CA . THR A 1 159 ? 7.836 -1.564 29.424 1.00 40.69 159 THR A CA 1
ATOM 1144 C C . THR A 1 159 ? 6.810 -1.523 30.557 1.00 40.69 159 THR A C 1
ATOM 1146 O O . THR A 1 159 ? 6.071 -0.567 30.761 1.00 40.69 159 THR A O 1
ATOM 1149 N N . SER A 1 160 ? 6.794 -2.599 31.345 1.00 48.81 160 SER A N 1
ATOM 1150 C CA . SER A 1 160 ? 6.530 -2.474 32.775 1.00 48.81 160 SER A CA 1
ATOM 1151 C C . SER A 1 160 ? 7.848 -2.085 33.433 1.00 48.81 160 SER A C 1
ATOM 1153 O O . SER A 1 160 ? 8.678 -2.962 33.643 1.00 48.81 160 SER A O 1
ATOM 1155 N N . THR A 1 161 ? 8.022 -0.813 33.791 1.00 42.22 161 THR A N 1
ATOM 1156 C CA . THR A 1 161 ? 8.930 -0.440 34.883 1.00 42.22 161 THR A CA 1
ATOM 1157 C C . THR A 1 161 ? 8.319 0.702 35.683 1.00 42.22 161 THR A C 1
ATOM 1159 O O . THR A 1 161 ? 8.192 1.827 35.209 1.00 42.22 161 THR A O 1
ATOM 1162 N N . ASN A 1 162 ? 7.936 0.346 36.909 1.00 43.81 162 ASN A N 1
ATOM 1163 C CA . ASN A 1 162 ? 7.647 1.224 38.035 1.00 43.81 162 ASN A CA 1
ATOM 1164 C C . ASN A 1 162 ? 8.833 2.137 38.377 1.00 43.81 162 ASN A C 1
ATOM 1166 O O . ASN A 1 162 ? 9.985 1.704 38.294 1.00 43.81 162 ASN A O 1
ATOM 1170 N N . GLY A 1 163 ? 8.527 3.321 38.908 1.00 42.62 163 GLY A N 1
ATOM 1171 C CA . GLY A 1 163 ? 9.464 4.190 39.622 1.00 42.62 163 GLY A CA 1
ATOM 1172 C C . GLY A 1 163 ? 8.832 5.518 39.986 1.00 42.62 163 GLY A C 1
ATOM 1173 O O . GLY A 1 163 ? 8.912 6.425 39.134 1.00 42.62 163 GLY A O 1
#

Solvent-accessible surface area (backbone atoms only — not comparable to full-atom values): 9434 Å² total; per-residue (Å²): 139,80,88,86,80,89,83,86,84,84,74,77,75,74,74,76,75,61,103,66,74,63,79,34,17,68,56,22,44,50,46,48,49,50,42,32,77,68,66,47,55,86,33,57,96,29,34,46,55,51,50,17,48,34,61,73,56,54,43,85,70,95,31,27,28,64,48,56,71,65,45,86,48,81,39,79,64,82,48,26,18,40,22,47,35,36,29,50,77,46,75,94,39,23,38,36,26,31,18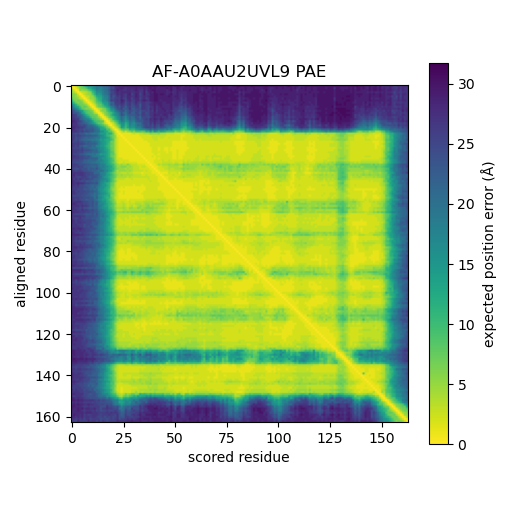,67,19,77,61,34,26,44,31,43,51,76,89,44,79,8,20,43,41,83,42,50,49,66,60,49,31,60,72,73,39,94,60,79,66,75,63,39,37,28,27,58,40,58,62,89,38,80,56,63,56,40,56,70,65,59,50,92,69,85,86,89,76,89,134

Sequence (163 aa):
MTSGVLVLAATGFAQAASPDVAQSAASAVAFMKAQHDSGSRDWSHLCLSAVSQAWGGIDDRDTAAAAAEATTSRHHTTPPVGAPVWWPGVGSVGHVALSDGSGYVWSNDIVTDGSIDRVSIADLDAQWGDGSGDDWFWSDDLGGRTLPLDTSASGQEATSTNG

Secondary structure (DSSP, 8-state):
------------------TTS---HHHHHHHHHHHHHHT--TTTT-HHHHHHHHTTS----S-HHHHHHH-S--B-SPPPBT-EEEETTSTTT-EEEEE-SSSEEEEESSSSTT-EEEEEHHHHHHHHS-SSS-S-EE-SEETTEE---BGGGS---------

pLDDT: mean 80.65, std 20.46, range [35.38, 97.56]

Organism: NCBI:txid2903608

Nearest PDB structures (foldseek):
  2k1g-assembly1_A  TM=7.141E-01  e=2.393E-02  Escherichia coli K-12
  8xud-assembly1_I  TM=6.763E-01  e=1.583E-01  Escherichia coli K-12
  8xup-assembly1_I  TM=6.504E-01  e=4.335E-01  Escherichia coli K-12
  7v6s-assembly2_B  TM=6.951E-01  e=9.229E-01  Escherichia coli K-12

Foldseek 3Di:
DDDDDDDDDDPDPPPPPPPPPPLALVQLVVQLVVQQVVVFLQCAVPQVVSLCVSRPNLDDDPALLVQVVVFDFWALAQDFRQWWKWQNVPPPRTGIFGDRSPQWTFGAPDPHHRGTDIGGVQVVCVVGNPSPSPSMTTGCDTNRDGHNTDCVSVDPDDDPDDD

Radius of gyration: 20.25 Å; Cα contacts (8 Å, |Δi|>4): 314; chains: 1; bounding box: 59×64×54 Å

Mean predicted aligned error: 10.41 Å